Protein AF-A0A3D2L724-F1 (afdb_monomer_lite)

Radius of gyration: 11.73 Å; chains: 1; bounding box: 26×32×29 Å

pLDDT: mean 95.04, std 7.49, range [57.59, 98.75]

Secondary structure (DSSP, 8-state):
-EES-SS-SEEE-TT-EEEEES-EEE--SS-SEEE-TT-EEEEES-EEES-SSEEEEE-TT-EEEEESS-EESSSEEEEE-TT-EEEES-HHHHS--

Sequence (97 aa):
EIIASESAAVAAYGASSARVENSLIKGNQDDGLYTEDTARIISRETTLQDNSPFGARASGESVILICGGEVSGNAEDYGEEDAGRVYRNEVDMCLPG

Structure (mmCIF, N/CA/C/O backbone):
data_AF-A0A3D2L724-F1
#
_entry.id   AF-A0A3D2L724-F1
#
loop_
_atom_site.group_PDB
_atom_site.id
_atom_site.type_symbol
_atom_site.label_atom_id
_atom_site.label_alt_id
_atom_site.label_comp_id
_atom_site.label_asym_id
_atom_site.label_entity_id
_atom_site.label_seq_id
_atom_site.pdbx_PDB_ins_code
_atom_site.Cartn_x
_atom_site.Cartn_y
_atom_site.Cartn_z
_atom_site.occupancy
_atom_site.B_iso_or_equiv
_atom_site.auth_seq_id
_atom_site.auth_comp_id
_atom_site.auth_asym_id
_atom_site.auth_atom_id
_atom_site.pdbx_PDB_model_num
ATOM 1 N N . GLU A 1 1 ? -1.239 -5.008 14.915 1.00 89.75 1 GLU A N 1
ATOM 2 C CA . GLU A 1 1 ? -1.411 -3.574 14.604 1.00 89.75 1 GLU A CA 1
ATOM 3 C C . GLU A 1 1 ? -0.041 -2.970 14.334 1.00 89.75 1 GLU A C 1
ATOM 5 O O . GLU A 1 1 ? 0.918 -3.426 14.952 1.00 89.75 1 GLU A O 1
ATOM 10 N N . ILE A 1 2 ? 0.057 -1.997 13.427 1.00 91.06 2 ILE A N 1
ATOM 11 C CA . ILE A 1 2 ? 1.261 -1.188 13.180 1.00 91.06 2 ILE A CA 1
ATOM 12 C C . ILE A 1 2 ? 0.815 0.274 13.151 1.00 91.06 2 ILE A C 1
ATOM 14 O O . ILE A 1 2 ? -0.040 0.646 12.347 1.00 91.06 2 ILE A O 1
ATOM 18 N N . ILE A 1 3 ? 1.331 1.080 14.076 1.00 93.56 3 ILE A N 1
ATOM 19 C CA . ILE A 1 3 ? 0.824 2.430 14.330 1.00 93.56 3 ILE A CA 1
ATOM 20 C C . ILE A 1 3 ? 1.991 3.409 14.426 1.00 93.56 3 ILE A C 1
ATOM 22 O O . ILE A 1 3 ? 2.976 3.105 15.097 1.00 93.56 3 ILE A O 1
ATOM 26 N N . ALA A 1 4 ? 1.838 4.587 13.816 1.00 88.38 4 ALA A N 1
ATOM 27 C CA . ALA A 1 4 ? 2.755 5.723 13.950 1.00 88.38 4 ALA A CA 1
ATOM 28 C C . ALA A 1 4 ? 4.225 5.418 13.606 1.00 88.38 4 ALA A C 1
ATOM 30 O O . ALA A 1 4 ? 5.139 5.961 14.230 1.00 88.38 4 ALA A O 1
ATOM 31 N N . SER A 1 5 ? 4.459 4.560 12.610 1.00 91.75 5 SER A N 1
ATOM 32 C CA . SER A 1 5 ? 5.787 4.374 12.024 1.00 91.75 5 SER A CA 1
ATOM 33 C C . SER A 1 5 ? 6.238 5.645 11.296 1.00 91.75 5 SER A C 1
ATOM 35 O O . SER A 1 5 ? 5.424 6.359 10.708 1.00 91.75 5 SER A O 1
ATOM 37 N N . GLU A 1 6 ? 7.545 5.912 11.302 1.00 93.06 6 GLU A N 1
ATOM 38 C CA . GLU A 1 6 ? 8.168 6.977 10.495 1.00 93.06 6 GLU A CA 1
ATOM 39 C C . GLU A 1 6 ? 8.334 6.582 9.014 1.00 93.06 6 GLU A C 1
ATOM 41 O O . GLU A 1 6 ? 8.768 7.391 8.202 1.00 93.06 6 GLU A O 1
ATOM 46 N N . SER A 1 7 ? 8.013 5.335 8.663 1.00 92.56 7 SER A N 1
ATOM 47 C CA . SER A 1 7 ? 8.057 4.789 7.303 1.00 92.56 7 SER A CA 1
ATOM 48 C C . SER A 1 7 ? 6.821 3.927 7.041 1.00 92.56 7 SER A C 1
ATOM 50 O O . SER A 1 7 ? 5.944 3.823 7.906 1.00 92.56 7 SER A O 1
ATOM 52 N N . ALA A 1 8 ? 6.751 3.298 5.867 1.00 92.62 8 ALA A N 1
ATOM 53 C CA . ALA A 1 8 ? 5.608 2.494 5.500 1.00 92.62 8 ALA A CA 1
ATOM 54 C C . ALA A 1 8 ? 5.428 1.331 6.481 1.00 92.62 8 ALA A C 1
ATOM 56 O O . ALA A 1 8 ? 6.409 0.746 6.952 1.00 92.62 8 ALA A O 1
ATOM 57 N N . ALA A 1 9 ? 4.184 0.981 6.815 1.00 96.81 9 ALA A N 1
ATOM 58 C CA . ALA A 1 9 ? 3.961 -0.073 7.806 1.00 96.81 9 ALA A CA 1
ATOM 59 C C . ALA A 1 9 ? 4.380 -1.449 7.276 1.00 96.81 9 ALA A C 1
ATOM 61 O O . ALA A 1 9 ? 4.983 -2.242 8.001 1.00 96.81 9 ALA A O 1
ATOM 62 N N . VAL A 1 10 ? 4.073 -1.728 6.007 1.00 97.75 10 VAL A N 1
ATOM 63 C CA . VAL A 1 10 ? 4.559 -2.907 5.285 1.00 97.75 10 VAL A CA 1
ATOM 64 C C . VAL A 1 10 ? 5.000 -2.482 3.892 1.00 97.75 10 VAL A C 1
ATOM 66 O O . VAL A 1 10 ? 4.183 -2.020 3.099 1.00 97.75 10 VAL A O 1
ATOM 69 N N . ALA A 1 11 ? 6.279 -2.693 3.589 1.00 97.62 11 ALA A N 1
ATOM 70 C CA . ALA A 1 11 ? 6.863 -2.429 2.281 1.00 97.62 11 ALA A CA 1
ATOM 71 C C . ALA A 1 11 ? 7.431 -3.716 1.664 1.00 97.62 11 ALA A C 1
ATOM 73 O O . ALA A 1 11 ? 8.091 -4.501 2.352 1.00 97.62 11 ALA A O 1
AT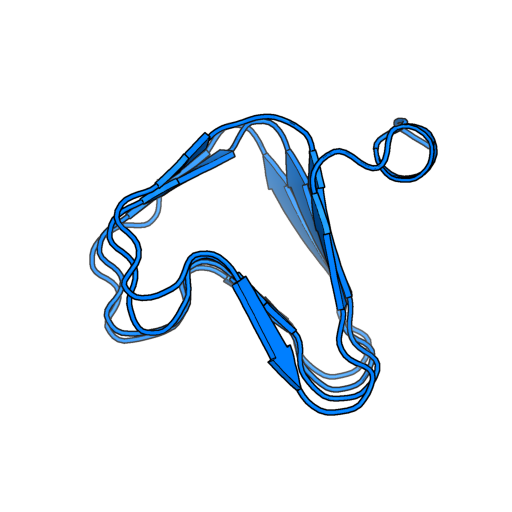OM 74 N N . ALA A 1 12 ? 7.189 -3.931 0.370 1.00 98.38 12 ALA A N 1
ATOM 75 C CA . ALA A 1 12 ? 7.747 -5.042 -0.397 1.00 98.38 12 ALA A CA 1
ATOM 76 C C . ALA A 1 12 ? 8.416 -4.531 -1.685 1.00 98.38 12 ALA A C 1
ATOM 78 O O . ALA A 1 12 ? 7.830 -3.750 -2.429 1.00 98.38 12 ALA A O 1
ATOM 79 N N . TYR A 1 13 ? 9.633 -5.005 -1.955 1.00 98.44 13 TYR A N 1
ATOM 80 C CA . TYR A 1 13 ? 10.477 -4.575 -3.080 1.00 98.44 13 TYR A CA 1
ATOM 81 C C . TYR A 1 13 ? 10.898 -5.764 -3.954 1.00 98.44 13 TYR A C 1
ATOM 83 O O . TYR A 1 13 ? 10.824 -6.924 -3.518 1.00 98.44 13 TYR A O 1
ATOM 91 N N . GLY A 1 14 ? 11.387 -5.508 -5.168 1.00 98.19 14 GLY A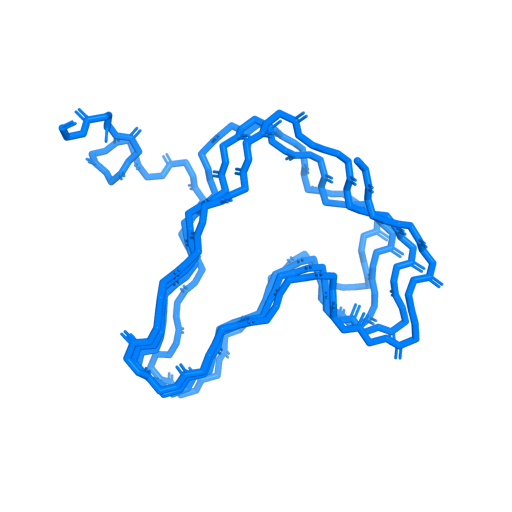 N 1
ATOM 92 C CA . GLY A 1 14 ? 11.867 -6.547 -6.077 1.00 98.19 14 GLY A CA 1
ATOM 93 C C . GLY A 1 14 ? 10.777 -7.559 -6.438 1.00 98.19 14 GLY A C 1
ATOM 94 O O . GLY A 1 14 ? 9.694 -7.201 -6.884 1.00 98.19 14 GLY A O 1
ATOM 95 N N . ALA A 1 15 ? 11.059 -8.848 -6.243 1.00 97.69 15 ALA A N 1
ATOM 96 C CA . ALA A 1 15 ? 10.110 -9.944 -6.479 1.00 97.69 15 ALA A CA 1
ATOM 97 C C . ALA A 1 15 ? 9.517 -10.510 -5.172 1.00 97.69 15 ALA A C 1
ATOM 99 O O . ALA A 1 15 ? 9.119 -11.675 -5.113 1.00 97.69 15 ALA A O 1
ATOM 100 N N . SER A 1 16 ? 9.531 -9.725 -4.089 1.00 98.25 16 SER A N 1
ATOM 101 C CA . SER A 1 16 ? 9.047 -10.177 -2.782 1.00 98.25 16 SER A CA 1
ATOM 102 C C . SER A 1 16 ? 7.523 -10.119 -2.665 1.00 98.25 16 SER A C 1
ATOM 104 O O . SER A 1 16 ? 6.833 -9.419 -3.410 1.00 98.25 16 SER A O 1
ATOM 106 N N . SER A 1 17 ? 6.987 -10.873 -1.704 1.00 97.38 17 SER A N 1
ATOM 107 C CA . SER A 1 17 ? 5.558 -10.883 -1.411 1.00 97.38 17 SER A CA 1
ATOM 108 C C . SER A 1 17 ? 5.280 -10.830 0.084 1.00 97.38 17 SER A C 1
ATOM 110 O O . SER A 1 17 ? 5.967 -11.511 0.848 1.00 97.38 17 SER A O 1
ATOM 112 N N . ALA A 1 18 ? 4.225 -10.121 0.487 1.00 97.31 18 ALA A N 1
ATOM 113 C CA . ALA A 1 18 ? 3.737 -10.117 1.863 1.00 97.31 18 ALA A CA 1
ATOM 114 C C . ALA A 1 18 ? 2.217 -10.320 1.945 1.00 97.31 18 ALA A C 1
ATOM 116 O O . ALA A 1 18 ? 1.459 -10.002 1.024 1.00 97.31 18 ALA A O 1
ATOM 117 N N . ARG A 1 19 ? 1.777 -10.858 3.084 1.00 96.19 19 ARG A N 1
ATOM 118 C CA . ARG A 1 19 ? 0.369 -10.987 3.461 1.00 96.19 19 ARG A CA 1
ATOM 119 C C . ARG A 1 19 ? 0.124 -10.247 4.766 1.00 96.19 19 ARG A C 1
ATOM 121 O O . ARG A 1 19 ? 0.857 -10.454 5.729 1.00 96.19 19 ARG A O 1
ATOM 128 N N . VAL A 1 20 ? -0.923 -9.432 4.787 1.00 96.69 20 VAL A N 1
ATOM 129 C CA . VAL A 1 20 ? -1.406 -8.729 5.977 1.00 96.69 20 VAL A CA 1
ATOM 130 C C . VAL A 1 20 ? -2.858 -9.130 6.175 1.00 96.69 20 VAL A C 1
ATOM 132 O O . VAL A 1 20 ? -3.668 -8.977 5.267 1.00 96.69 20 VAL A O 1
ATOM 135 N N . GLU A 1 21 ? -3.192 -9.694 7.329 1.00 96.12 21 GLU A N 1
ATOM 136 C CA . GLU A 1 21 ? -4.533 -10.219 7.591 1.00 96.12 21 GLU A CA 1
ATOM 137 C C . GLU A 1 21 ? -5.027 -9.716 8.955 1.00 96.12 21 GLU A C 1
ATOM 139 O O . GLU A 1 21 ? -4.250 -9.676 9.913 1.00 96.12 21 GLU A O 1
ATOM 144 N N . ASN A 1 22 ? -6.307 -9.333 9.049 1.00 96.56 22 ASN A N 1
ATOM 145 C CA . ASN A 1 22 ? -6.994 -8.972 10.300 1.00 96.56 22 ASN A CA 1
ATOM 146 C C . ASN A 1 22 ? -6.223 -7.954 11.161 1.00 96.56 22 ASN A C 1
ATOM 148 O O . ASN A 1 22 ? -6.003 -8.167 12.355 1.00 96.56 22 ASN A O 1
ATOM 152 N N . SER A 1 23 ? -5.740 -6.878 10.538 1.00 97.69 23 SER A N 1
ATOM 153 C CA . SER A 1 23 ? -4.819 -5.925 11.164 1.00 97.69 23 SER A CA 1
ATOM 154 C C . SER A 1 23 ? -5.341 -4.486 11.143 1.00 97.69 23 SER A C 1
ATOM 156 O O . SER A 1 23 ? -6.177 -4.120 10.324 1.00 97.69 23 SER A O 1
ATOM 158 N N . LEU A 1 24 ? -4.801 -3.651 12.031 1.00 98.06 24 LEU A N 1
ATOM 159 C CA . LEU A 1 24 ? -4.917 -2.192 11.978 1.00 98.06 24 LEU A CA 1
ATOM 160 C C . LEU A 1 24 ? -3.559 -1.597 11.593 1.00 98.06 24 LEU A C 1
ATOM 162 O O . LEU A 1 24 ? -2.561 -1.876 12.264 1.00 98.06 24 LEU A O 1
ATOM 166 N N . ILE A 1 25 ? -3.536 -0.786 10.539 1.00 98.44 25 ILE A N 1
ATOM 167 C CA . ILE A 1 25 ? -2.388 -0.001 10.082 1.00 98.44 25 ILE A CA 1
ATOM 168 C C . ILE A 1 25 ? -2.803 1.466 10.104 1.00 98.44 25 ILE A C 1
ATOM 170 O O . ILE A 1 25 ? -3.643 1.882 9.300 1.00 98.44 25 ILE A O 1
ATOM 174 N N . LYS A 1 26 ? -2.261 2.234 11.056 1.00 98.50 26 LYS A N 1
ATOM 175 C CA . LYS A 1 26 ? -2.770 3.578 11.337 1.00 98.50 26 LYS A CA 1
ATOM 176 C C . LYS A 1 26 ? -1.702 4.635 11.570 1.00 98.50 26 LYS A C 1
ATOM 178 O O . LYS A 1 26 ? -0.779 4.419 12.351 1.00 98.50 26 LYS A O 1
ATOM 183 N N . GLY A 1 27 ? -1.905 5.827 11.014 1.00 97.88 27 GLY A N 1
ATOM 184 C CA . GLY A 1 27 ? -1.135 7.008 11.407 1.00 97.88 27 GLY A CA 1
ATOM 185 C C . GLY A 1 27 ? 0.341 6.950 11.026 1.00 97.88 27 GLY A C 1
ATOM 186 O O . GLY A 1 27 ? 1.142 7.610 11.684 1.00 97.88 27 GLY A O 1
ATOM 187 N N . ASN A 1 28 ? 0.725 6.118 10.054 1.00 97.44 28 ASN A N 1
ATOM 188 C CA . ASN A 1 28 ? 2.111 6.046 9.602 1.00 97.44 28 ASN A CA 1
ATOM 189 C C . ASN A 1 28 ? 2.446 7.302 8.779 1.00 97.44 28 ASN A C 1
ATOM 191 O O . ASN A 1 28 ? 1.598 7.813 8.046 1.00 97.44 28 ASN A O 1
ATOM 195 N N . GLN A 1 29 ? 3.662 7.824 8.967 1.00 95.25 29 GLN A N 1
ATOM 196 C CA . GLN A 1 29 ? 4.152 9.052 8.316 1.00 95.25 29 GLN A CA 1
ATOM 197 C C . GLN A 1 29 ? 4.632 8.825 6.876 1.00 95.25 29 GLN A C 1
ATOM 199 O O . GLN A 1 29 ? 5.065 9.771 6.216 1.00 95.25 29 GLN A O 1
ATOM 204 N N . ASP A 1 30 ? 4.555 7.577 6.426 1.00 95.62 30 ASP A N 1
ATOM 205 C CA . ASP A 1 30 ? 4.649 7.163 5.033 1.00 95.62 30 ASP A CA 1
ATOM 206 C C . ASP A 1 30 ? 3.482 6.186 4.747 1.00 95.62 30 ASP A C 1
ATOM 208 O O . ASP A 1 30 ? 2.560 6.038 5.561 1.00 95.62 30 ASP A O 1
ATOM 212 N N . ASP A 1 31 ? 3.507 5.508 3.605 1.00 98.19 31 ASP A N 1
ATOM 213 C CA . ASP A 1 31 ? 2.395 4.684 3.132 1.00 98.19 31 ASP A CA 1
ATOM 214 C C . ASP A 1 31 ? 1.954 3.582 4.116 1.00 98.19 31 ASP A C 1
ATOM 216 O O . ASP A 1 31 ? 2.758 2.886 4.733 1.00 98.19 31 ASP A O 1
ATOM 220 N N . GLY A 1 32 ? 0.651 3.326 4.235 1.00 98.44 32 GLY A N 1
ATOM 221 C CA . GLY A 1 32 ? 0.177 2.173 5.008 1.00 98.44 32 GLY A CA 1
ATOM 222 C C . GLY A 1 32 ? 0.730 0.857 4.439 1.00 98.44 32 GLY A C 1
ATOM 223 O O . GLY A 1 32 ? 1.327 0.055 5.158 1.00 98.44 32 GLY A O 1
ATOM 224 N N . LEU A 1 33 ? 0.580 0.655 3.130 1.00 98.69 33 LEU A N 1
ATOM 22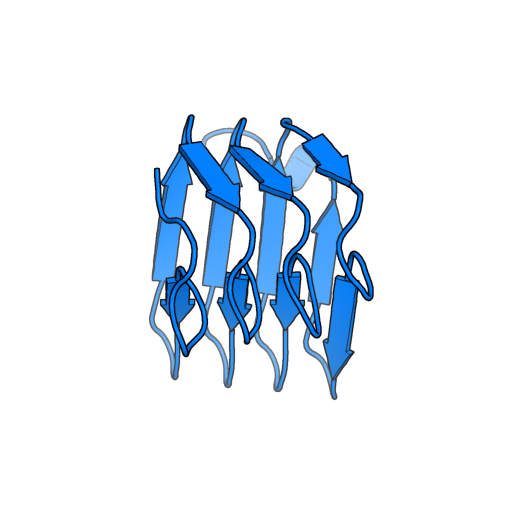5 C CA . LEU A 1 33 ? 1.165 -0.456 2.376 1.00 98.69 33 LEU A CA 1
ATOM 226 C C . LEU A 1 33 ? 1.923 0.090 1.164 1.00 98.69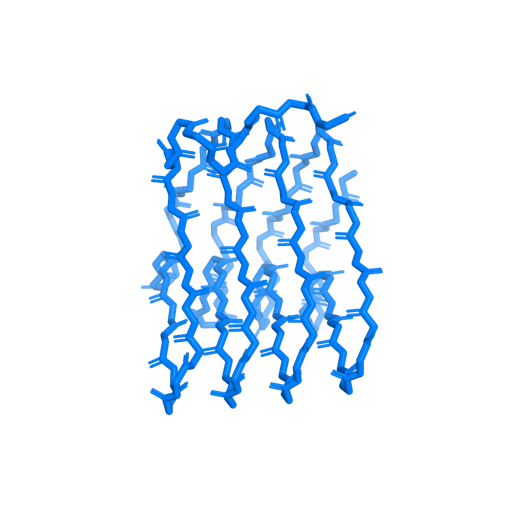 33 LEU A C 1
ATOM 228 O O . LEU A 1 33 ? 1.362 0.890 0.420 1.00 98.69 33 LEU A O 1
ATOM 232 N N . TYR A 1 34 ? 3.139 -0.392 0.917 1.00 98.62 34 TYR A N 1
ATOM 233 C CA . TYR A 1 34 ? 3.936 0.028 -0.237 1.00 98.62 34 TYR A CA 1
ATOM 234 C C . TYR A 1 34 ? 4.492 -1.157 -1.032 1.00 98.62 34 TYR A C 1
ATOM 236 O O . TYR A 1 34 ? 5.018 -2.115 -0.455 1.00 98.62 34 TYR A O 1
ATOM 244 N N . THR A 1 35 ? 4.412 -1.084 -2.362 1.00 98.69 35 THR A N 1
ATOM 245 C CA . THR A 1 35 ? 5.087 -2.024 -3.266 1.00 98.69 35 THR A CA 1
ATOM 246 C C . THR A 1 35 ? 5.854 -1.324 -4.380 1.00 98.69 35 THR A C 1
ATOM 248 O O . THR A 1 35 ? 5.400 -0.319 -4.923 1.00 98.69 35 THR A O 1
ATOM 251 N N . GLU A 1 36 ? 6.984 -1.914 -4.771 1.00 98.69 36 GLU A N 1
ATOM 252 C CA . GLU A 1 36 ? 7.831 -1.451 -5.878 1.00 98.69 36 GLU A CA 1
ATOM 253 C C . GLU A 1 36 ? 8.364 -2.629 -6.713 1.00 98.69 36 GLU A C 1
ATOM 255 O O . GLU A 1 36 ? 8.294 -3.792 -6.299 1.00 98.69 36 GLU A O 1
ATOM 260 N N . ASP A 1 37 ? 8.893 -2.334 -7.902 1.00 98.56 37 ASP A N 1
ATOM 261 C CA . ASP A 1 37 ? 9.371 -3.294 -8.900 1.00 98.56 37 ASP A CA 1
ATOM 262 C C . ASP A 1 37 ? 8.273 -4.274 -9.333 1.00 98.56 37 ASP A C 1
ATOM 264 O O . ASP A 1 37 ? 7.337 -3.888 -10.015 1.00 98.56 37 ASP A O 1
ATOM 268 N N . THR A 1 38 ? 8.359 -5.542 -8.935 1.00 98.50 38 THR A N 1
ATOM 269 C CA . THR A 1 38 ? 7.399 -6.608 -9.270 1.00 98.50 38 THR A CA 1
ATOM 270 C C . THR A 1 38 ? 6.742 -7.185 -8.014 1.00 98.50 38 THR A C 1
ATOM 272 O O . THR A 1 38 ? 6.200 -8.293 -8.031 1.00 98.50 38 THR A O 1
ATOM 275 N N . ALA A 1 39 ? 6.846 -6.470 -6.890 1.00 98.69 39 ALA A N 1
ATOM 276 C CA . ALA A 1 39 ? 6.447 -6.976 -5.591 1.00 98.69 39 ALA A CA 1
ATOM 277 C C . ALA A 1 39 ? 4.926 -7.106 -5.465 1.00 98.69 39 ALA A C 1
ATOM 279 O O . ALA A 1 39 ? 4.149 -6.510 -6.219 1.00 98.69 39 ALA A O 1
ATOM 280 N N . ARG A 1 40 ? 4.487 -7.892 -4.476 1.00 98.44 40 ARG A N 1
ATOM 281 C CA . ARG A 1 40 ? 3.059 -8.098 -4.224 1.00 98.44 40 ARG A CA 1
ATOM 282 C C . ARG A 1 40 ? 2.692 -8.044 -2.751 1.00 98.44 40 ARG A C 1
ATOM 284 O O . ARG A 1 40 ? 3.231 -8.801 -1.947 1.00 98.44 40 ARG A O 1
ATOM 291 N N . ILE A 1 41 ? 1.684 -7.250 -2.408 1.00 98.31 41 ILE A N 1
ATOM 292 C CA . ILE A 1 41 ? 1.038 -7.313 -1.091 1.00 98.31 41 ILE A CA 1
ATOM 293 C C . ILE A 1 41 ? -0.409 -7.769 -1.256 1.00 98.31 41 ILE A C 1
ATOM 295 O O . ILE A 1 41 ? -1.134 -7.296 -2.127 1.00 98.31 41 ILE A O 1
ATOM 299 N N . ILE A 1 42 ? -0.838 -8.700 -0.404 1.00 96.62 42 ILE A N 1
ATOM 300 C CA . ILE A 1 42 ? -2.250 -9.056 -0.246 1.00 96.62 42 ILE A CA 1
ATOM 301 C C . ILE A 1 42 ? -2.671 -8.685 1.173 1.00 96.62 42 ILE A C 1
ATOM 303 O O . ILE A 1 42 ? -2.170 -9.248 2.146 1.00 96.62 42 ILE A O 1
ATOM 307 N N . SER A 1 43 ? -3.607 -7.753 1.271 1.00 97.12 43 SER A N 1
ATOM 308 C CA . SER A 1 43 ? -4.241 -7.302 2.501 1.00 97.12 43 SER A CA 1
ATOM 309 C C . SER A 1 43 ? -5.644 -7.901 2.601 1.00 97.12 43 SER A C 1
ATOM 311 O O . SER A 1 43 ? -6.426 -7.808 1.653 1.00 97.12 43 SER A O 1
ATOM 313 N N . ARG A 1 44 ? -5.970 -8.547 3.724 1.00 95.75 44 ARG A N 1
ATOM 314 C CA . ARG A 1 44 ? -7.293 -9.130 3.994 1.00 95.75 44 ARG A CA 1
ATOM 315 C C . ARG A 1 44 ? -7.852 -8.605 5.303 1.00 95.75 44 ARG A C 1
ATOM 317 O O . ARG A 1 44 ? -7.150 -8.629 6.312 1.00 95.75 44 ARG A O 1
ATOM 324 N N . GLU A 1 45 ? -9.102 -8.152 5.282 1.00 96.12 45 GLU A N 1
ATOM 325 C CA . GLU A 1 45 ? -9.826 -7.671 6.471 1.00 96.12 45 GLU A CA 1
ATOM 326 C C . GLU A 1 45 ? -8.977 -6.746 7.360 1.00 96.12 45 GLU A C 1
ATOM 328 O O . GLU A 1 45 ? -8.897 -6.902 8.575 1.00 96.12 45 GLU A O 1
ATOM 333 N N . THR A 1 46 ? -8.260 -5.816 6.728 1.00 97.50 46 THR A N 1
ATOM 334 C CA . THR A 1 46 ? -7.324 -4.906 7.395 1.00 97.50 46 THR A CA 1
ATOM 335 C C . THR A 1 46 ? -7.829 -3.478 7.271 1.00 97.50 46 THR A C 1
ATOM 337 O O . THR A 1 46 ? -8.312 -3.079 6.213 1.00 97.50 46 THR A O 1
ATOM 340 N N . THR A 1 47 ? -7.705 -2.710 8.350 1.00 98.38 47 THR A N 1
ATOM 341 C CA . THR A 1 47 ? -8.027 -1.283 8.369 1.00 98.38 47 THR A CA 1
ATOM 342 C C . THR A 1 47 ? -6.769 -0.461 8.093 1.00 98.38 47 THR A C 1
ATOM 344 O O . THR A 1 47 ? -5.811 -0.536 8.864 1.00 98.38 47 THR A O 1
ATOM 347 N N . LEU A 1 48 ? -6.775 0.316 7.008 1.00 98.56 48 LEU A N 1
ATOM 348 C CA . LEU A 1 48 ? -5.738 1.283 6.632 1.00 98.56 48 LEU A CA 1
ATOM 349 C C . LEU A 1 48 ? -6.271 2.691 6.920 1.00 98.56 48 LEU A C 1
ATOM 351 O O . LEU A 1 48 ? -7.129 3.182 6.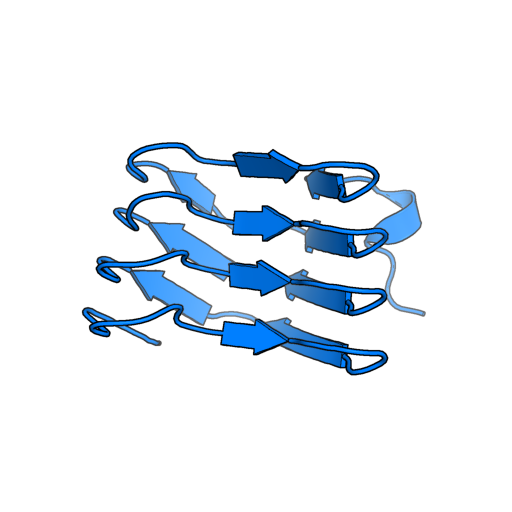182 1.00 98.56 48 LEU A O 1
ATOM 355 N N . GLN A 1 49 ? -5.810 3.314 8.006 1.00 98.56 49 GLN A N 1
ATOM 356 C CA . GLN A 1 49 ? -6.411 4.550 8.510 1.00 98.56 49 GLN A CA 1
ATOM 357 C C . GLN A 1 49 ? -5.406 5.667 8.795 1.00 98.56 49 GLN A C 1
ATOM 359 O O . GLN A 1 49 ? -4.392 5.439 9.439 1.00 98.56 49 GLN A O 1
ATOM 364 N N . ASP A 1 50 ? -5.717 6.905 8.421 1.00 98.44 50 ASP A N 1
ATOM 365 C CA . ASP A 1 50 ? -4.917 8.089 8.780 1.00 98.44 50 ASP A CA 1
ATOM 366 C C . ASP A 1 50 ? -3.424 8.003 8.385 1.00 98.44 50 ASP A C 1
ATOM 368 O O . ASP A 1 50 ? -2.582 8.629 9.025 1.00 98.44 50 ASP A O 1
ATOM 372 N N . ASN A 1 51 ? -3.063 7.206 7.371 1.00 98.56 51 ASN A N 1
ATOM 373 C CA . ASN A 1 51 ? -1.688 7.128 6.863 1.00 98.56 51 ASN A CA 1
ATOM 374 C C . ASN A 1 51 ? -1.425 8.240 5.843 1.00 98.56 51 ASN A C 1
ATOM 376 O O . ASN A 1 51 ? -2.345 8.733 5.186 1.00 98.56 51 ASN A O 1
ATOM 380 N N . SER A 1 52 ? -0.167 8.640 5.702 1.00 97.12 52 SER A N 1
ATOM 381 C CA . SER A 1 52 ? 0.242 9.696 4.778 1.00 97.12 52 SER A CA 1
ATOM 382 C C . SER A 1 52 ? 1.608 9.348 4.199 1.00 97.12 52 SER A C 1
ATOM 384 O O . SER A 1 52 ? 2.487 9.110 5.005 1.00 97.12 52 SER A O 1
ATOM 386 N N . PRO A 1 53 ? 1.841 9.408 2.877 1.00 98.06 53 PRO A N 1
ATOM 387 C CA . PRO A 1 53 ? 0.946 10.018 1.902 1.00 98.06 53 PRO A CA 1
ATOM 388 C C . PRO A 1 53 ? -0.213 9.116 1.463 1.00 98.06 53 PRO A C 1
ATOM 390 O O . PRO A 1 53 ? -1.287 9.656 1.209 1.00 98.06 53 PRO A O 1
ATOM 393 N N . PHE A 1 54 ? -0.062 7.786 1.441 1.00 98.69 54 PHE A N 1
ATOM 394 C CA . PHE A 1 54 ? -1.129 6.894 0.977 1.00 98.69 54 PHE A CA 1
ATOM 395 C C . PHE A 1 54 ? -1.558 5.833 1.998 1.00 98.69 54 PHE A C 1
ATOM 397 O O . PHE A 1 54 ? -0.772 5.346 2.808 1.00 98.69 54 PHE A O 1
ATOM 404 N N . GLY A 1 55 ? -2.815 5.393 1.923 1.00 98.50 55 GLY A N 1
ATOM 405 C CA . GLY A 1 55 ? -3.258 4.157 2.574 1.00 98.50 55 GLY A CA 1
ATOM 406 C C . GLY A 1 55 ? -2.554 2.937 1.973 1.00 98.50 55 GLY A C 1
ATOM 407 O O . GLY A 1 55 ? -2.003 2.109 2.700 1.00 98.50 55 GLY A O 1
ATOM 408 N N . ALA A 1 56 ? -2.521 2.853 0.642 1.00 98.69 56 ALA A N 1
ATOM 409 C CA . ALA A 1 56 ? -1.727 1.881 -0.102 1.00 98.69 56 ALA A CA 1
ATOM 410 C C . ALA A 1 56 ? -1.189 2.478 -1.409 1.00 98.69 56 ALA A C 1
ATOM 412 O O . ALA A 1 56 ? -1.953 3.078 -2.163 1.00 98.69 56 ALA A O 1
ATOM 413 N N . ARG A 1 57 ? 0.093 2.265 -1.720 1.00 98.75 57 ARG A N 1
ATOM 414 C CA . ARG A 1 57 ? 0.706 2.726 -2.971 1.00 98.75 57 ARG A CA 1
ATOM 415 C C . ARG A 1 57 ? 1.505 1.635 -3.674 1.00 98.75 57 ARG A C 1
ATOM 417 O O . ARG A 1 57 ? 2.309 0.948 -3.050 1.00 98.75 57 ARG A O 1
ATOM 424 N N . ALA A 1 58 ? 1.299 1.514 -4.982 1.00 98.75 58 ALA A N 1
ATOM 425 C CA . ALA A 1 58 ? 2.036 0.602 -5.850 1.00 98.75 58 ALA A CA 1
ATOM 426 C C . ALA A 1 58 ? 2.795 1.378 -6.936 1.00 98.75 58 ALA A C 1
ATOM 428 O O . ALA A 1 58 ? 2.207 2.211 -7.627 1.00 98.75 58 ALA A O 1
ATOM 429 N N . SER A 1 59 ? 4.082 1.070 -7.108 1.00 98.62 59 SER A N 1
ATOM 430 C CA . SER A 1 59 ? 4.964 1.641 -8.137 1.00 98.62 59 SER A CA 1
ATOM 431 C C . SER A 1 59 ? 5.641 0.546 -8.979 1.00 98.62 59 SER A C 1
ATOM 433 O O . SER A 1 59 ? 5.638 -0.631 -8.600 1.00 98.62 59 SER A O 1
ATOM 435 N N . GLY A 1 60 ? 6.206 0.891 -10.137 1.00 98.38 60 GLY A N 1
ATOM 436 C CA . GLY A 1 60 ? 6.812 -0.068 -11.068 1.00 98.38 60 GLY A CA 1
ATOM 437 C C . GLY A 1 60 ? 5.775 -0.953 -11.773 1.00 98.38 60 GLY A C 1
ATOM 438 O O . GLY A 1 60 ? 4.841 -0.448 -12.378 1.00 98.38 60 GLY A O 1
ATOM 439 N N . GLU A 1 61 ? 5.931 -2.274 -11.710 1.00 98.44 61 GLU A N 1
ATOM 440 C CA . GLU A 1 61 ? 4.966 -3.292 -12.172 1.00 98.44 61 GLU A CA 1
ATOM 441 C C . GLU A 1 61 ? 4.307 -4.035 -10.987 1.00 98.44 61 GLU A C 1
ATOM 443 O O . GLU A 1 61 ? 3.787 -5.146 -11.124 1.00 98.44 61 GLU A O 1
ATOM 448 N N . SER A 1 62 ? 4.370 -3.445 -9.791 1.00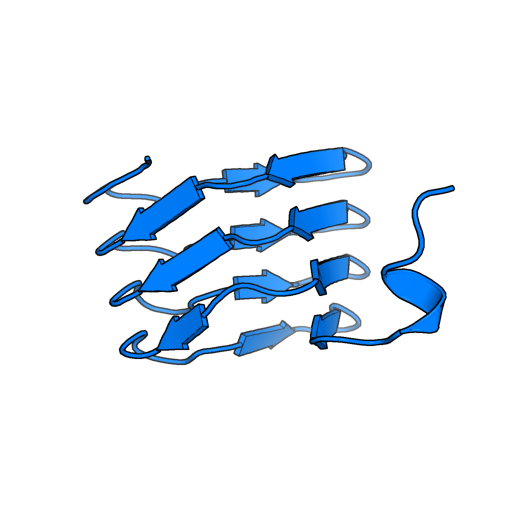 98.69 62 SER A N 1
ATOM 449 C CA . SER A 1 62 ? 3.952 -4.086 -8.548 1.00 98.69 62 SER A CA 1
ATOM 450 C C . SER A 1 62 ? 2.441 -4.028 -8.318 1.00 98.69 62 SER A C 1
ATOM 452 O O . SER A 1 62 ? 1.701 -3.278 -8.961 1.00 98.69 62 SER A O 1
ATOM 454 N N . VAL A 1 63 ? 1.954 -4.860 -7.394 1.00 98.31 63 VAL A N 1
ATOM 455 C CA . VAL A 1 63 ? 0.516 -5.004 -7.151 1.00 98.31 63 VAL A CA 1
ATOM 456 C C . VAL A 1 63 ? 0.188 -5.073 -5.662 1.00 98.31 63 VAL A C 1
ATOM 458 O O . VAL A 1 63 ? 0.710 -5.921 -4.935 1.00 98.31 63 VAL A O 1
ATOM 461 N N . ILE A 1 64 ? -0.795 -4.281 -5.234 1.00 98.50 64 ILE A N 1
ATOM 462 C CA . ILE A 1 64 ? -1.448 -4.426 -3.928 1.00 98.50 64 ILE A CA 1
ATOM 463 C C . ILE A 1 64 ? -2.890 -4.889 -4.138 1.00 98.50 64 ILE A C 1
ATOM 465 O O . ILE A 1 64 ? -3.640 -4.288 -4.899 1.00 98.50 64 ILE A O 1
ATOM 469 N N . LEU A 1 65 ? -3.299 -5.957 -3.452 1.00 97.50 65 LEU A N 1
ATOM 470 C CA . LEU A 1 65 ? -4.702 -6.375 -3.355 1.00 97.50 65 LEU A CA 1
ATOM 471 C C . LEU A 1 65 ? -5.234 -6.072 -1.963 1.00 97.50 65 LEU A C 1
ATOM 473 O O . LEU A 1 65 ? -4.639 -6.502 -0.977 1.00 97.50 65 LEU A O 1
ATOM 477 N N . ILE A 1 66 ? -6.396 -5.432 -1.886 1.00 97.50 66 ILE A N 1
ATOM 478 C CA . ILE A 1 66 ? -7.099 -5.149 -0.636 1.00 97.50 66 ILE A CA 1
ATOM 479 C C . ILE A 1 66 ? -8.466 -5.836 -0.667 1.00 97.50 66 ILE A C 1
ATOM 481 O O . ILE A 1 66 ? -9.400 -5.398 -1.347 1.00 97.50 66 ILE A O 1
ATOM 485 N N . CYS A 1 67 ? -8.592 -6.902 0.113 1.00 95.69 67 CYS A N 1
ATOM 486 C CA . CYS A 1 67 ? -9.742 -7.797 0.165 1.00 95.69 67 CYS A CA 1
ATOM 487 C C . CYS A 1 67 ? -10.474 -7.655 1.508 1.00 95.69 67 CYS A C 1
ATOM 489 O O . CYS A 1 67 ? -10.031 -8.201 2.514 1.00 95.69 67 CYS A O 1
ATOM 491 N N . GLY A 1 68 ? -11.587 -6.919 1.548 1.00 94.00 68 GLY A N 1
ATOM 492 C CA . GLY A 1 68 ? -12.270 -6.600 2.813 1.00 94.00 68 GLY A CA 1
ATOM 493 C C . GLY A 1 68 ? -11.556 -5.533 3.656 1.00 94.00 68 GLY A C 1
ATOM 494 O O . GLY A 1 68 ? -10.618 -4.895 3.177 1.00 94.00 68 GLY A O 1
ATOM 495 N N . GLY A 1 69 ? -12.032 -5.277 4.873 1.00 94.88 69 GLY A N 1
ATOM 496 C CA . GLY A 1 69 ? -11.531 -4.195 5.736 1.00 94.88 69 GLY A CA 1
ATOM 497 C C . GLY A 1 69 ? -11.958 -2.776 5.327 1.00 94.88 69 GLY A C 1
ATOM 498 O O . GLY A 1 69 ? -12.816 -2.595 4.459 1.00 94.88 69 GLY A O 1
ATOM 499 N N . GLU A 1 70 ? -11.354 -1.768 5.957 1.00 97.06 70 GLU A N 1
ATOM 500 C CA . GLU A 1 70 ? -11.662 -0.343 5.762 1.00 97.06 70 GLU A CA 1
ATOM 501 C C . GLU A 1 70 ? -10.422 0.426 5.287 1.00 97.06 70 GLU A C 1
ATOM 503 O O . GLU A 1 70 ? -9.317 0.185 5.764 1.00 97.06 70 GLU A O 1
ATOM 508 N N . VAL A 1 71 ? -10.602 1.362 4.359 1.00 98.06 71 VAL A N 1
ATOM 509 C CA . VAL A 1 71 ? -9.569 2.321 3.950 1.00 98.06 71 VAL A CA 1
ATOM 510 C C . VAL A 1 71 ? -10.208 3.697 4.089 1.00 98.06 71 VAL A C 1
ATOM 512 O O . VAL A 1 71 ? -11.215 3.954 3.429 1.00 98.06 71 VAL A O 1
ATOM 515 N N . SER A 1 72 ? -9.739 4.504 5.042 1.00 98.19 72 SER A N 1
ATOM 516 C CA . SER A 1 72 ? -10.361 5.795 5.358 1.00 98.19 72 SER A CA 1
ATOM 517 C C . SER A 1 72 ? -9.409 6.746 6.083 1.00 98.19 72 SER A C 1
ATOM 519 O O . SER A 1 72 ? -8.514 6.327 6.807 1.00 98.19 72 SER A O 1
ATOM 521 N N . GLY A 1 73 ? -9.595 8.055 5.911 1.00 98.06 73 GLY A N 1
ATOM 522 C CA . GLY A 1 73 ? -8.838 9.079 6.648 1.00 98.06 73 GLY A CA 1
ATOM 523 C C . GLY A 1 73 ? -7.361 9.214 6.262 1.00 98.06 73 GLY A C 1
ATOM 524 O O . GLY A 1 73 ? -6.688 10.099 6.783 1.00 98.06 73 GLY A O 1
ATOM 525 N N . ASN A 1 74 ? -6.854 8.381 5.348 1.00 98.50 74 ASN A N 1
ATOM 526 C CA . ASN A 1 74 ? -5.521 8.551 4.772 1.00 98.50 74 ASN A CA 1
ATOM 527 C C . ASN A 1 74 ? -5.462 9.867 3.981 1.00 98.50 74 ASN A C 1
ATOM 529 O O . ASN A 1 74 ? -6.497 10.359 3.525 1.00 98.50 74 ASN A O 1
ATOM 533 N N . ALA A 1 75 ? -4.267 10.440 3.817 1.00 98.31 75 ALA A N 1
ATOM 534 C CA . ALA A 1 75 ? -4.117 11.661 3.021 1.00 98.31 75 ALA A CA 1
ATOM 535 C C . ALA A 1 75 ? -4.601 11.435 1.578 1.00 98.31 75 ALA A C 1
ATOM 537 O O . ALA A 1 75 ? -5.364 12.242 1.057 1.00 98.31 75 ALA A O 1
ATOM 538 N N . GLU A 1 76 ? -4.246 10.287 1.004 1.00 98.50 76 GLU A N 1
ATOM 539 C CA . GLU A 1 76 ? -4.902 9.681 -0.150 1.00 98.50 76 GLU A CA 1
ATOM 540 C C . GLU A 1 76 ? -5.112 8.186 0.131 1.00 98.50 76 GLU A C 1
ATOM 542 O O . GLU A 1 76 ? -4.264 7.530 0.736 1.00 98.50 76 GLU A O 1
ATOM 547 N N . ASP A 1 77 ? -6.233 7.598 -0.286 1.00 98.31 77 ASP A N 1
ATOM 548 C CA . ASP A 1 77 ? -6.473 6.173 -0.005 1.00 98.31 77 ASP A CA 1
ATOM 549 C C . ASP A 1 77 ? -5.558 5.267 -0.842 1.00 98.31 77 ASP A C 1
ATOM 551 O O . ASP A 1 77 ? -5.008 4.293 -0.316 1.00 98.31 77 ASP A O 1
ATOM 555 N N . TYR A 1 78 ? -5.352 5.613 -2.120 1.00 98.50 78 TYR A N 1
ATOM 556 C CA . TYR A 1 78 ? -4.580 4.813 -3.072 1.00 98.50 78 TYR A CA 1
ATOM 557 C C . TYR A 1 78 ? -3.635 5.664 -3.922 1.00 98.50 78 TYR A C 1
ATOM 559 O O . TYR A 1 78 ? -4.014 6.734 -4.396 1.00 98.50 78 TYR A O 1
ATOM 567 N N . GLY A 1 79 ? -2.429 5.146 -4.156 1.00 98.38 79 GLY A N 1
ATOM 568 C CA . GLY A 1 79 ? -1.450 5.698 -5.090 1.00 98.38 79 GLY A CA 1
ATOM 569 C C . GLY A 1 79 ? -1.029 4.659 -6.128 1.00 98.38 79 GLY A C 1
ATOM 570 O O . GLY A 1 79 ? -0.730 3.514 -5.789 1.00 98.38 79 GLY A O 1
ATOM 571 N N . GLU A 1 80 ? -0.982 5.057 -7.394 1.00 98.50 80 GLU A N 1
ATOM 572 C CA . GLU A 1 80 ? -0.519 4.216 -8.498 1.00 98.50 80 GLU A CA 1
ATOM 573 C C . GLU A 1 80 ? 0.497 4.992 -9.334 1.00 98.50 80 GLU A C 1
ATOM 575 O O . GLU A 1 80 ? 0.205 6.078 -9.837 1.00 98.50 80 GLU A O 1
ATOM 580 N N . GLU A 1 81 ? 1.689 4.427 -9.482 1.00 98.38 81 GLU A N 1
ATOM 581 C CA . GLU A 1 81 ? 2.786 4.986 -10.267 1.00 98.38 81 GLU A CA 1
ATOM 582 C C . GLU A 1 81 ? 3.246 3.963 -11.314 1.00 98.38 81 GLU A C 1
ATOM 584 O O . GLU A 1 81 ? 3.232 2.755 -11.074 1.00 98.38 81 GLU A O 1
ATOM 589 N N . ASP A 1 82 ? 3.635 4.445 -12.497 1.00 97.94 82 ASP A N 1
ATOM 590 C CA . ASP A 1 82 ? 3.967 3.617 -13.660 1.00 97.94 82 ASP A CA 1
ATOM 591 C C . ASP A 1 82 ? 2.869 2.575 -13.988 1.00 97.94 82 ASP A C 1
ATOM 593 O O . ASP A 1 82 ? 1.716 2.920 -14.287 1.00 97.94 82 ASP A O 1
ATOM 597 N N . ALA A 1 83 ? 3.211 1.287 -13.965 1.00 98.25 83 ALA A N 1
ATOM 598 C CA . ALA A 1 83 ? 2.287 0.176 -14.166 1.00 98.25 83 ALA A CA 1
ATOM 599 C C . ALA A 1 83 ? 1.792 -0.432 -12.840 1.00 98.25 83 ALA A C 1
ATOM 601 O O . ALA A 1 83 ? 1.068 -1.429 -12.873 1.00 98.25 83 ALA A O 1
ATOM 602 N N . GLY A 1 84 ? 2.144 0.162 -11.695 1.00 98.56 84 GLY A N 1
ATOM 603 C CA . GLY A 1 84 ? 1.747 -0.287 -10.371 1.00 98.56 84 GLY A CA 1
ATOM 604 C C . GLY A 1 84 ? 0.242 -0.152 -10.176 1.00 98.56 84 GLY A C 1
ATOM 605 O O . GLY A 1 84 ? -0.363 0.824 -10.628 1.00 98.56 84 GLY A O 1
ATOM 606 N N . ARG A 1 85 ? -0.388 -1.148 -9.547 1.00 98.38 85 ARG A N 1
ATOM 607 C CA . ARG A 1 85 ? -1.850 -1.172 -9.371 1.00 98.38 85 ARG A CA 1
ATOM 608 C C . ARG A 1 85 ? -2.278 -1.553 -7.962 1.00 98.38 85 ARG A C 1
ATOM 610 O O . ARG A 1 85 ? -1.768 -2.518 -7.385 1.00 98.38 85 ARG A O 1
ATOM 617 N N . VAL A 1 86 ? -3.276 -0.839 -7.449 1.00 98.25 86 VAL A N 1
ATOM 618 C CA . VAL A 1 86 ? -3.965 -1.144 -6.196 1.00 98.25 86 VAL A CA 1
ATOM 619 C C . VAL A 1 86 ? -5.384 -1.608 -6.512 1.00 98.25 86 VAL A C 1
ATOM 621 O O . VAL A 1 86 ? -6.252 -0.837 -6.906 1.00 98.25 86 VAL A O 1
ATOM 624 N N . TYR A 1 87 ? -5.648 -2.893 -6.298 1.00 96.50 87 TYR A N 1
ATOM 625 C CA . TYR A 1 87 ? -6.956 -3.497 -6.531 1.00 96.50 87 TYR A CA 1
ATOM 626 C C . TYR A 1 87 ? -7.747 -3.583 -5.232 1.00 96.50 87 TYR A C 1
ATOM 628 O O . TYR A 1 87 ? -7.307 -4.197 -4.255 1.00 96.50 87 TYR A O 1
ATOM 636 N N . ARG A 1 88 ? -8.959 -3.026 -5.232 1.00 93.44 88 ARG A N 1
ATOM 637 C CA . ARG A 1 88 ? -9.870 -3.066 -4.087 1.00 93.44 88 ARG A CA 1
ATOM 638 C C . ARG A 1 88 ? -11.078 -3.945 -4.385 1.00 93.44 88 ARG A C 1
ATOM 640 O O . ARG A 1 88 ? -11.854 -3.644 -5.281 1.00 93.44 88 ARG A O 1
ATOM 647 N N . ASN A 1 89 ? -11.279 -4.981 -3.565 1.00 80.94 89 ASN A N 1
ATOM 648 C CA . ASN A 1 89 ? -12.435 -5.887 -3.634 1.00 80.94 89 ASN A CA 1
ATOM 649 C C . ASN A 1 89 ? -12.678 -6.509 -5.020 1.00 80.94 89 ASN A C 1
ATOM 651 O O . ASN A 1 89 ? -13.814 -6.842 -5.363 1.00 80.94 89 ASN A O 1
ATOM 655 N N . GLU A 1 90 ? -11.621 -6.711 -5.803 1.00 79.75 90 GLU A N 1
ATOM 656 C CA . GLU A 1 90 ? -11.719 -7.497 -7.027 1.00 79.75 90 GLU A CA 1
ATOM 657 C C . GLU A 1 90 ? -11.939 -8.963 -6.657 1.00 79.75 90 GLU A C 1
ATOM 659 O O . GLU A 1 90 ? -11.026 -9.664 -6.218 1.00 79.75 90 GLU A O 1
ATOM 664 N N . VAL A 1 91 ? -13.201 -9.389 -6.762 1.00 68.00 91 VAL A N 1
ATOM 665 C CA . VAL A 1 91 ? -13.720 -10.635 -6.182 1.00 68.00 91 VAL A CA 1
ATOM 666 C C . VAL A 1 91 ? -12.882 -11.837 -6.601 1.00 68.00 91 VAL A C 1
ATOM 668 O O . VAL A 1 91 ? -12.440 -12.587 -5.733 1.00 68.00 91 VAL A O 1
ATOM 671 N N . ASP A 1 92 ? -12.586 -11.966 -7.895 1.00 77.19 92 ASP A N 1
ATOM 672 C CA . ASP A 1 92 ? -11.814 -13.088 -8.441 1.00 77.19 92 ASP A CA 1
ATOM 673 C C . ASP A 1 92 ? -10.374 -13.116 -7.912 1.00 77.19 92 ASP A C 1
ATOM 675 O O . ASP A 1 92 ? -9.805 -14.180 -7.673 1.00 77.19 92 ASP A O 1
ATOM 679 N N . MET A 1 93 ? -9.793 -11.943 -7.662 1.00 79.19 93 MET A N 1
ATOM 680 C CA . MET A 1 93 ? -8.437 -11.801 -7.134 1.00 79.19 93 MET A CA 1
ATOM 681 C C . MET A 1 93 ? -8.373 -12.006 -5.613 1.00 79.19 93 MET A C 1
ATOM 683 O O . MET A 1 93 ? -7.323 -12.341 -5.062 1.00 79.19 93 MET A O 1
ATOM 687 N N . CYS A 1 94 ? -9.500 -11.806 -4.931 1.00 82.81 94 CYS A N 1
ATOM 688 C CA . CYS A 1 94 ? -9.642 -11.948 -3.490 1.00 82.81 94 CYS A CA 1
ATOM 689 C C . CYS A 1 94 ? -10.059 -13.351 -3.041 1.00 82.81 94 CYS A C 1
ATOM 691 O O . CYS A 1 94 ? -10.102 -13.608 -1.832 1.00 82.81 94 CYS A O 1
ATOM 693 N N . LEU A 1 95 ? -10.292 -14.292 -3.957 1.00 75.62 95 LEU A N 1
ATOM 694 C CA . LEU A 1 95 ? -10.516 -15.688 -3.592 1.00 75.62 95 LEU A CA 1
ATOM 695 C C . LEU A 1 95 ? -9.257 -16.285 -2.933 1.00 75.62 95 LEU A C 1
ATOM 697 O O . LEU A 1 95 ? -8.132 -15.975 -3.336 1.00 75.62 95 LEU A O 1
ATOM 701 N N . PRO A 1 96 ? -9.399 -17.091 -1.868 1.00 63.94 96 PRO A N 1
ATOM 702 C CA . PRO A 1 96 ? -8.294 -17.907 -1.390 1.00 63.94 96 PRO A CA 1
ATOM 703 C C . PRO A 1 96 ? -7.946 -18.937 -2.474 1.00 63.94 96 PRO A C 1
ATOM 705 O O . PRO A 1 96 ? -8.816 -19.692 -2.907 1.00 63.94 96 PRO A O 1
ATOM 708 N N . GLY A 1 97 ? -6.694 -18.908 -2.938 1.00 57.59 97 GLY A N 1
ATOM 709 C CA . GLY A 1 97 ? -6.107 -19.978 -3.750 1.00 57.59 97 GLY A CA 1
ATOM 710 C C . GLY A 1 97 ? -5.749 -21.201 -2.921 1.00 57.59 97 GLY A C 1
ATOM 711 O O . GLY A 1 97 ? -5.628 -21.055 -1.681 1.00 57.59 97 GLY A O 1
#

Foldseek 3Di:
DAEAAQEASEEDEDAEEEEAECEEQEQYAYEPYEYEAAYEYEYYQYEQALYPPESYEFEHLYEYEHAHHYQDHHVYHYYYYDNYDYHYNPPVVNDDD